Protein AF-A0A091PDF7-F1 (afdb_monomer)

Secondary structure (DSSP, 8-state):
-HHHHHHHHH-----SEEEE-S-TTSGGGTTS--TTS-HHHHHHHHHH-HHHHHHHHHHHHHHHHHHHHHHHTTT-EEEE-SSSHHHHHHHTT-S-BPTTS-TT-BSS-BHIIIII-

Foldseek 3Di:
DVQLVCCVPPVDNPAQEDEDDFQLVCCLQPSPFAPVDDPVRLVVCSVPPSPVSLLRSLVRLQVVLVSVVSSVVSNHAYEYAPNCSLVSNVVSVHQFCDPPDDPPHGPHYHCCVPPVD

pLDDT: mean 94.06, std 7.23, range [63.78, 98.62]

Organism: Leptosomus discolor (NCBI:txid188344)

Mean predicted aligned error: 3.49 Å

Structure (mmCIF, N/CA/C/O backbone):
data_AF-A0A091PDF7-F1
#
_entry.id   AF-A0A091PDF7-F1
#
loop_
_atom_site.group_PDB
_atom_site.id
_atom_site.type_symbol
_atom_site.label_atom_id
_atom_site.label_alt_id
_atom_site.label_comp_id
_atom_site.label_asym_id
_atom_site.label_entity_id
_atom_site.label_seq_id
_atom_site.pdbx_PDB_ins_code
_atom_site.Cartn_x
_atom_site.Cartn_y
_atom_site.Cartn_z
_atom_site.occupancy
_atom_site.B_iso_or_equiv
_atom_site.auth_seq_id
_atom_site.auth_comp_id
_atom_site.auth_asym_id
_atom_site.auth_atom_id
_atom_site.pdbx_PDB_model_num
ATOM 1 N N . GLU A 1 1 ? -5.075 -3.221 -8.019 1.00 88.88 1 GLU A N 1
ATOM 2 C CA . GLU A 1 1 ? -4.822 -4.535 -8.666 1.00 88.88 1 GLU A CA 1
ATOM 3 C C . GLU A 1 1 ? -5.095 -4.563 -10.175 1.00 88.88 1 GLU A C 1
ATOM 5 O O . GLU A 1 1 ? -4.421 -5.320 -10.855 1.00 88.88 1 GLU A O 1
ATOM 10 N N . ARG A 1 2 ? -5.984 -3.726 -10.739 1.00 94.69 2 ARG A N 1
ATOM 11 C CA . ARG A 1 2 ? -6.227 -3.682 -12.199 1.00 94.69 2 ARG A CA 1
ATOM 12 C C . ARG A 1 2 ? -4.950 -3.580 -13.048 1.00 94.69 2 ARG A C 1
ATOM 14 O O . ARG A 1 2 ? -4.778 -4.368 -13.959 1.00 94.69 2 ARG A O 1
ATOM 21 N N . LEU A 1 3 ? -4.033 -2.674 -12.713 1.00 96.62 3 LEU A N 1
ATOM 22 C CA . LEU A 1 3 ? -2.771 -2.510 -13.454 1.00 96.62 3 LEU A CA 1
ATOM 23 C C . LEU A 1 3 ? -1.891 -3.768 -13.425 1.00 96.62 3 LEU A C 1
ATOM 25 O O . LEU A 1 3 ? -1.226 -4.085 -14.403 1.00 96.62 3 LEU A O 1
ATOM 29 N N . VAL A 1 4 ? -1.924 -4.516 -12.319 1.00 97.06 4 VAL A N 1
ATOM 30 C CA . VAL A 1 4 ? -1.249 -5.816 -12.229 1.00 97.06 4 VAL A CA 1
ATOM 31 C C . VAL A 1 4 ? -1.936 -6.838 -13.127 1.00 97.06 4 VAL A C 1
ATOM 33 O O . VAL A 1 4 ? -1.250 -7.607 -13.787 1.00 97.06 4 VAL A O 1
ATOM 36 N N . TYR A 1 5 ? -3.271 -6.858 -13.159 1.00 97.44 5 TYR A N 1
ATOM 37 C CA . TYR A 1 5 ? -4.019 -7.743 -14.052 1.00 97.44 5 TYR A CA 1
ATOM 38 C C . TYR A 1 5 ? -3.665 -7.488 -15.524 1.00 97.44 5 TYR A C 1
ATOM 40 O O . TYR A 1 5 ? -3.368 -8.445 -16.237 1.00 97.44 5 TYR A O 1
ATOM 48 N N . GLU A 1 6 ? -3.623 -6.221 -15.948 1.00 97.69 6 GLU A N 1
ATOM 49 C CA . GLU A 1 6 ? -3.226 -5.848 -17.313 1.00 97.69 6 GLU A CA 1
ATOM 50 C C . GLU A 1 6 ? -1.802 -6.326 -17.614 1.00 97.69 6 GLU A C 1
ATOM 52 O O . GLU A 1 6 ? -1.608 -7.130 -18.520 1.00 97.69 6 GLU A O 1
ATOM 57 N N . LEU A 1 7 ? -0.832 -5.971 -16.764 1.00 97.38 7 LEU A N 1
ATOM 58 C CA . LEU A 1 7 ? 0.563 -6.399 -16.897 1.00 97.38 7 LEU A CA 1
ATOM 59 C C . LEU A 1 7 ? 0.715 -7.922 -17.031 1.00 97.38 7 LEU A C 1
ATOM 61 O O . LEU A 1 7 ? 1.560 -8.405 -17.779 1.00 97.38 7 LEU A O 1
ATOM 65 N N . VAL A 1 8 ? -0.067 -8.698 -16.283 1.00 96.75 8 VAL A N 1
ATOM 66 C CA . VAL A 1 8 ? 0.006 -10.166 -16.309 1.00 96.75 8 VAL A CA 1
ATOM 67 C C . VAL A 1 8 ? -0.648 -10.753 -17.553 1.00 96.75 8 VAL A C 1
ATOM 69 O O . VAL A 1 8 ? -0.185 -11.779 -18.046 1.00 96.75 8 VAL A O 1
ATOM 72 N N . THR A 1 9 ? -1.710 -10.123 -18.044 1.00 97.75 9 THR A N 1
ATOM 73 C CA . THR A 1 9 ? -2.498 -10.628 -19.171 1.00 97.75 9 THR A CA 1
ATOM 74 C C . THR A 1 9 ? -1.871 -10.249 -20.510 1.00 97.75 9 THR A C 1
ATOM 76 O O . THR A 1 9 ? -1.842 -11.070 -21.423 1.00 97.75 9 THR A O 1
ATOM 79 N N . THR A 1 10 ? -1.356 -9.025 -20.632 1.00 97.62 10 THR A N 1
ATOM 80 C CA . THR A 1 10 ? -0.835 -8.475 -21.893 1.00 97.62 10 THR A CA 1
ATOM 81 C C . THR A 1 10 ? 0.691 -8.417 -21.932 1.00 97.62 10 THR A C 1
ATOM 83 O O . THR A 1 10 ? 1.273 -8.354 -23.011 1.00 97.62 10 THR A O 1
ATOM 86 N N . GLY A 1 11 ? 1.355 -8.444 -20.772 1.00 95.81 11 GLY A N 1
ATOM 87 C CA . GLY A 1 11 ? 2.791 -8.180 -20.653 1.00 95.81 11 GLY A CA 1
ATOM 88 C C . GLY A 1 11 ? 3.150 -6.691 -20.680 1.00 95.81 11 GLY A C 1
ATOM 89 O O . GLY A 1 11 ? 4.322 -6.354 -20.521 1.00 95.81 11 GLY A O 1
ATOM 90 N N . GLU A 1 12 ? 2.169 -5.806 -20.859 1.00 96.88 12 GLU A N 1
ATOM 91 C CA . GLU A 1 12 ? 2.379 -4.368 -20.985 1.00 96.88 12 GLU A CA 1
ATOM 92 C C . GLU A 1 12 ? 2.383 -3.685 -19.613 1.00 96.88 12 GLU A C 1
ATOM 94 O O . GLU A 1 12 ? 1.442 -3.805 -18.824 1.00 96.88 12 GLU A O 1
ATOM 99 N N . LEU A 1 13 ? 3.447 -2.934 -19.325 1.00 96.94 13 LEU A N 1
ATOM 100 C CA . LEU A 1 13 ? 3.489 -2.062 -18.159 1.00 96.94 13 LEU A CA 1
ATOM 101 C C . LEU A 1 13 ? 2.813 -0.732 -18.505 1.00 96.94 13 LEU A C 1
ATOM 103 O O . LEU A 1 13 ? 3.410 0.126 -19.139 1.00 96.94 13 LEU A O 1
ATOM 107 N N . LEU A 1 14 ? 1.571 -0.556 -18.055 1.00 97.38 14 LEU A N 1
ATOM 108 C CA . LEU A 1 14 ? 0.777 0.647 -18.342 1.00 97.38 14 LEU A CA 1
ATOM 109 C C . LEU A 1 14 ? 1.141 1.872 -17.486 1.00 97.38 14 LEU A C 1
ATOM 111 O O . LEU A 1 14 ? 0.545 2.934 -17.658 1.00 97.38 14 LEU A O 1
ATOM 115 N N . VAL A 1 15 ?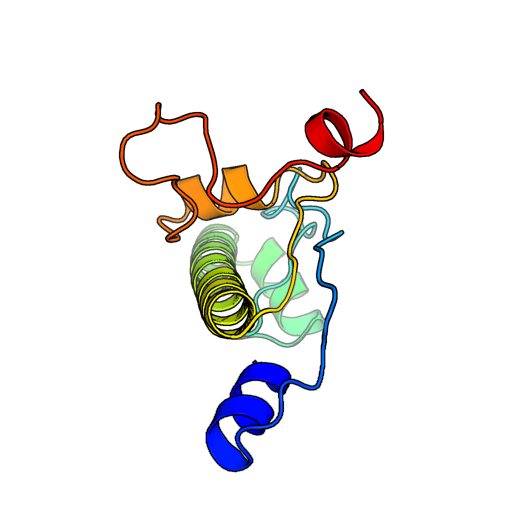 2.038 1.717 -16.508 1.00 96.31 15 VAL A N 1
ATOM 116 C CA . VAL A 1 15 ? 2.393 2.776 -15.558 1.00 96.31 15 VAL A CA 1
ATOM 117 C C . VAL A 1 15 ? 3.891 2.817 -15.294 1.00 96.31 15 VAL A C 1
ATOM 119 O O . VAL A 1 15 ? 4.473 1.862 -14.785 1.00 96.31 15 VAL A O 1
ATOM 122 N N . ASP A 1 16 ? 4.496 3.966 -15.576 1.00 97.25 16 ASP A N 1
ATOM 123 C CA . ASP A 1 16 ? 5.915 4.206 -15.306 1.00 97.25 16 ASP A CA 1
ATOM 124 C C . ASP A 1 16 ? 6.158 4.714 -13.881 1.00 97.25 16 ASP A C 1
ATOM 126 O O . ASP A 1 16 ? 7.186 4.420 -13.276 1.00 97.25 16 ASP A O 1
ATOM 130 N N . LEU A 1 17 ? 5.205 5.473 -13.329 1.00 97.25 17 LEU A N 1
ATOM 131 C CA . LEU A 1 17 ? 5.325 6.181 -12.055 1.00 97.25 17 LEU A CA 1
ATOM 132 C C . LEU A 1 17 ? 4.165 5.823 -11.122 1.00 97.25 17 LEU A C 1
ATOM 134 O O . LEU A 1 17 ? 3.006 5.815 -11.537 1.00 97.25 17 LEU A O 1
ATOM 138 N N . GLY A 1 18 ? 4.469 5.583 -9.847 1.00 96.81 18 GLY A N 1
ATOM 139 C CA . GLY A 1 18 ? 3.474 5.306 -8.815 1.00 96.81 18 GLY A CA 1
ATOM 140 C C . GLY A 1 18 ? 3.822 5.937 -7.469 1.00 96.81 18 GLY A C 1
ATOM 141 O O . GLY A 1 18 ? 4.976 5.992 -7.062 1.00 96.81 18 GLY A O 1
ATOM 142 N N . SER A 1 19 ? 2.805 6.383 -6.743 1.00 97.00 19 SER A N 1
ATOM 143 C CA . SER A 1 19 ? 2.931 6.820 -5.353 1.00 97.00 19 SER A CA 1
ATOM 144 C C . SER A 1 19 ? 1.610 6.584 -4.622 1.00 97.00 19 SER A C 1
ATOM 146 O O . SER A 1 19 ? 0.610 6.230 -5.249 1.00 97.00 19 SER A O 1
ATOM 148 N N . ASP A 1 20 ? 1.599 6.767 -3.305 1.00 97.56 20 ASP A N 1
ATOM 149 C CA . ASP A 1 20 ? 0.393 6.708 -2.483 1.00 97.56 20 ASP A CA 1
ATOM 150 C C . ASP A 1 20 ? 0.249 7.993 -1.665 1.00 97.56 20 ASP A C 1
ATOM 152 O O . ASP A 1 20 ? 1.206 8.461 -1.052 1.00 97.56 20 ASP A O 1
ATOM 156 N N . GLN A 1 21 ? -0.964 8.548 -1.647 1.00 96.44 21 GLN A N 1
ATOM 157 C CA . GLN A 1 21 ? -1.304 9.752 -0.884 1.00 96.44 21 GLN A CA 1
ATOM 158 C C . GLN A 1 21 ? -2.565 9.551 -0.031 1.00 96.44 21 GLN A C 1
ATOM 160 O O . GLN A 1 21 ? -3.270 10.500 0.315 1.00 96.44 21 GLN A O 1
ATOM 165 N N . THR A 1 22 ? -2.870 8.302 0.326 1.00 97.06 22 THR A N 1
ATOM 166 C CA . THR A 1 22 ? -3.918 8.030 1.314 1.00 97.06 22 THR A CA 1
ATOM 167 C C . THR A 1 22 ? -3.525 8.607 2.677 1.00 97.06 22 THR A C 1
ATOM 169 O O . THR A 1 22 ? -2.373 8.964 2.919 1.00 97.06 22 THR A O 1
ATOM 172 N N . SER A 1 23 ? -4.459 8.729 3.615 1.00 96.56 23 SER A N 1
ATOM 173 C CA . SER A 1 23 ? -4.149 9.261 4.948 1.00 96.56 23 SER A CA 1
ATOM 174 C C . SER A 1 23 ? -3.640 8.159 5.885 1.00 96.56 23 SER A C 1
ATOM 176 O O . SER A 1 23 ? -4.205 7.906 6.949 1.00 96.56 23 SER A O 1
ATOM 178 N N . CYS A 1 24 ? -2.543 7.501 5.498 1.00 96.12 24 CYS A N 1
ATOM 179 C CA . CYS A 1 24 ? -1.914 6.422 6.268 1.00 96.12 24 CYS A CA 1
ATOM 180 C C . CYS A 1 24 ? -1.279 6.874 7.591 1.00 96.12 24 CYS A C 1
ATOM 182 O O . CYS A 1 24 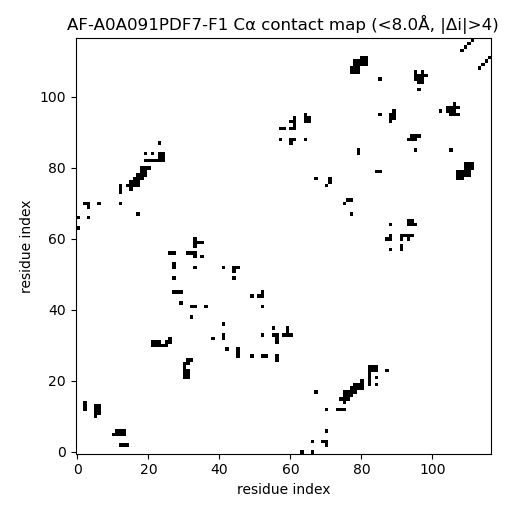? -0.925 6.030 8.401 1.00 96.12 24 CYS A O 1
ATOM 184 N N . HIS A 1 25 ? -1.218 8.173 7.887 1.00 94.75 25 HIS A N 1
ATOM 185 C CA . HIS A 1 25 ? -0.893 8.662 9.230 1.00 94.75 25 HIS A CA 1
ATOM 186 C C . HIS A 1 25 ? -2.007 8.356 10.255 1.00 94.75 25 HIS A C 1
ATOM 188 O O . HIS A 1 25 ? -1.759 8.393 11.458 1.00 94.75 25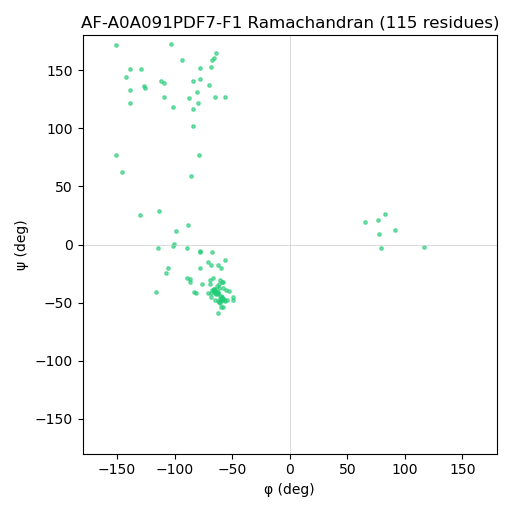 HIS A O 1
ATOM 194 N N . ASN A 1 26 ? -3.232 8.048 9.801 1.00 95.81 26 ASN A N 1
ATOM 195 C CA . ASN A 1 26 ? -4.358 7.647 10.649 1.00 95.81 26 ASN A CA 1
ATOM 196 C C . ASN A 1 26 ? -5.260 6.600 9.952 1.00 95.81 26 ASN A C 1
ATOM 198 O O . ASN A 1 26 ? -6.446 6.844 9.695 1.00 95.81 26 ASN A O 1
ATOM 202 N N . PRO A 1 27 ? -4.726 5.410 9.626 1.00 96.25 27 PRO A N 1
ATOM 203 C CA . PRO A 1 27 ? -5.392 4.479 8.721 1.00 96.25 27 PRO A CA 1
ATOM 204 C C . PRO A 1 27 ? -6.651 3.868 9.353 1.00 96.25 27 PRO A C 1
ATOM 206 O O . PRO A 1 27 ? -7.623 3.587 8.659 1.00 96.25 27 PRO A O 1
ATOM 209 N N . PHE A 1 28 ? -6.671 3.714 10.681 1.00 97.00 28 PHE A N 1
ATOM 210 C CA . PHE A 1 28 ? -7.748 3.038 11.409 1.00 97.00 28 PHE A CA 1
ATOM 211 C C . PHE A 1 28 ? -8.901 3.950 11.834 1.00 97.00 28 PHE A C 1
ATOM 213 O O . PHE A 1 28 ? -9.871 3.437 12.375 1.00 97.00 28 PHE A O 1
ATOM 220 N N . SER A 1 29 ? -8.823 5.259 11.575 1.00 95.31 29 SER A N 1
ATOM 221 C CA . SER A 1 29 ? -9.913 6.211 11.861 1.00 95.31 29 SER A CA 1
ATOM 222 C C . SER A 1 29 ? -10.509 6.810 10.583 1.00 95.31 29 SER A C 1
ATOM 224 O O . SER A 1 29 ? -10.980 7.944 10.583 1.00 95.31 29 SER A O 1
ATOM 226 N N . GLY A 1 30 ? -10.456 6.063 9.475 1.00 93.12 30 GLY A N 1
ATOM 227 C CA . GLY A 1 30 ? -10.973 6.501 8.177 1.00 93.12 30 GLY A CA 1
ATOM 228 C C . GLY A 1 30 ? -9.952 7.208 7.282 1.00 93.12 30 GLY A C 1
ATOM 229 O O . GLY A 1 30 ? -10.343 7.794 6.279 1.00 93.12 30 GLY A O 1
ATOM 230 N N . GLY A 1 31 ? -8.655 7.152 7.604 1.00 96.56 31 GLY A N 1
ATOM 231 C CA . GLY A 1 31 ? -7.600 7.629 6.706 1.00 96.56 31 GLY A CA 1
ATOM 232 C C . GLY A 1 31 ? -7.268 6.657 5.566 1.00 96.56 31 GLY A C 1
ATOM 233 O O . GLY A 1 31 ? -6.737 7.071 4.534 1.00 96.56 31 GLY A O 1
ATOM 234 N N . TYR A 1 32 ? -7.618 5.378 5.728 1.00 98.19 32 TYR A N 1
ATOM 235 C CA . TYR A 1 32 ? -7.461 4.331 4.723 1.00 98.19 32 TYR A CA 1
ATOM 236 C C . TYR A 1 32 ? -8.699 3.426 4.719 1.00 98.19 32 TYR A C 1
ATOM 238 O O . TYR A 1 32 ? -9.147 2.977 5.774 1.00 98.19 32 TYR A O 1
ATOM 246 N N . TYR A 1 33 ? -9.241 3.136 3.536 1.00 97.94 33 TYR A N 1
ATOM 247 C CA . TYR A 1 33 ? -10.424 2.290 3.373 1.00 97.94 33 TYR A CA 1
ATOM 248 C C . TYR A 1 33 ? -10.032 0.945 2.747 1.00 97.94 33 TYR A C 1
ATOM 250 O O . TYR A 1 33 ? -9.375 0.936 1.704 1.00 97.94 33 TYR A O 1
ATOM 258 N 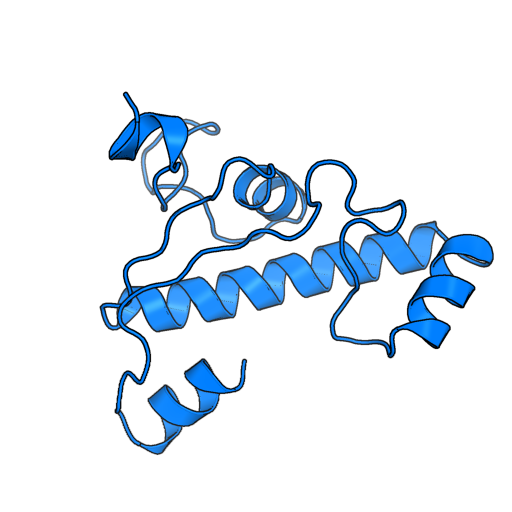N . PRO A 1 34 ? -10.396 -0.193 3.367 1.00 97.94 34 PRO A N 1
ATOM 259 C CA . PRO A 1 34 ? -10.004 -1.505 2.872 1.00 97.94 34 PRO A CA 1
ATOM 260 C C . PRO A 1 34 ? -10.726 -1.846 1.565 1.00 97.94 34 PRO A C 1
ATOM 262 O O . PRO A 1 34 ? -11.937 -1.674 1.458 1.00 97.94 34 PRO A O 1
ATOM 265 N N . VAL A 1 35 ? -9.999 -2.405 0.595 1.00 97.81 35 VAL A N 1
ATOM 266 C CA . VAL A 1 35 ? -10.536 -2.774 -0.731 1.00 97.81 35 VAL A CA 1
ATOM 267 C C . VAL A 1 35 ? -11.644 -3.840 -0.677 1.00 97.81 35 VAL A C 1
ATOM 269 O O . VAL A 1 35 ? -12.382 -4.026 -1.638 1.00 97.81 35 VAL A O 1
ATOM 272 N N . GLN A 1 36 ? -11.753 -4.569 0.436 1.00 97.88 36 GLN A N 1
ATOM 273 C CA . GLN A 1 36 ? -12.751 -5.615 0.662 1.00 97.88 36 GLN A CA 1
ATOM 274 C C . GLN A 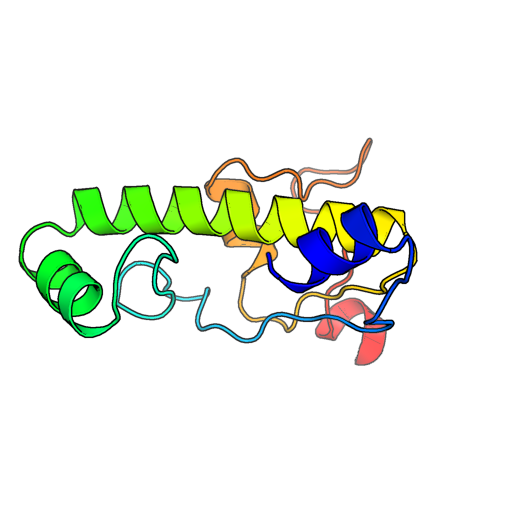1 36 ? -14.177 -5.071 0.850 1.00 97.88 36 GLN A C 1
ATOM 276 O O . GLN A 1 36 ? -15.112 -5.866 0.817 1.00 97.88 36 GLN A O 1
ATOM 281 N N . LEU A 1 37 ? -14.347 -3.769 1.096 1.00 97.56 37 LEU A N 1
ATOM 282 C CA . LEU A 1 37 ? -15.633 -3.155 1.429 1.00 97.56 37 LEU A CA 1
ATOM 283 C C . LEU A 1 37 ? -15.916 -1.941 0.545 1.00 97.56 37 LEU A C 1
ATOM 285 O O . LEU A 1 37 ? -15.002 -1.216 0.148 1.00 97.56 37 LEU A O 1
ATOM 289 N N . GLY A 1 38 ? -17.200 -1.672 0.312 1.00 97.81 38 GLY A N 1
ATOM 290 C CA . GLY A 1 38 ? -17.639 -0.368 -0.167 1.00 97.81 38 GLY A CA 1
ATOM 291 C C . GLY A 1 38 ? -17.403 0.727 0.881 1.00 97.81 38 GLY A C 1
ATOM 292 O O . GLY A 1 38 ? -17.266 0.461 2.076 1.00 97.81 38 GLY A O 1
ATOM 293 N N . PHE A 1 39 ? -17.387 1.987 0.442 1.00 96.38 39 PHE A N 1
ATOM 294 C CA . PHE A 1 39 ? -17.115 3.133 1.320 1.00 96.38 39 PHE A CA 1
ATOM 295 C C . PHE A 1 39 ? -18.093 3.240 2.504 1.00 96.38 39 PHE A C 1
ATOM 297 O O . PHE A 1 39 ? -17.659 3.379 3.648 1.00 96.38 39 PHE A O 1
ATOM 304 N N . GLU A 1 40 ? -19.401 3.126 2.250 1.00 97.69 40 GLU A N 1
ATOM 305 C CA . GLU A 1 40 ? -20.425 3.212 3.304 1.00 97.69 40 GLU A CA 1
ATOM 306 C C . GLU A 1 40 ? -20.367 2.020 4.270 1.00 97.69 40 GLU A C 1
ATOM 308 O O . GLU A 1 40 ? -20.461 2.194 5.485 1.00 97.69 40 GLU A O 1
ATOM 313 N N . GLU A 1 41 ? -20.112 0.814 3.759 1.00 97.81 41 GLU A N 1
ATOM 314 C CA . GLU A 1 41 ? -19.946 -0.389 4.584 1.00 97.81 41 GLU A CA 1
ATOM 315 C C . GLU A 1 41 ? -18.725 -0.270 5.502 1.00 97.81 41 GLU A C 1
ATOM 317 O O . GLU A 1 41 ? -18.778 -0.609 6.684 1.00 97.81 41 GLU A O 1
ATOM 322 N N . ALA A 1 42 ? -17.619 0.251 4.971 1.00 97.44 42 ALA A N 1
ATOM 323 C CA . ALA A 1 42 ? -16.398 0.492 5.719 1.00 97.44 42 ALA A CA 1
ATOM 324 C C . ALA A 1 42 ? -16.583 1.578 6.792 1.00 97.44 42 ALA A C 1
ATOM 326 O O . ALA A 1 42 ? -16.110 1.401 7.914 1.00 97.44 42 ALA A O 1
ATOM 327 N N . LYS A 1 43 ? -17.319 2.658 6.492 1.00 96.19 43 LYS A N 1
ATOM 328 C CA . LYS A 1 43 ? -17.713 3.677 7.480 1.00 96.19 43 LYS A CA 1
ATOM 329 C C . LYS A 1 43 ? -18.565 3.097 8.601 1.00 96.19 43 LYS A C 1
ATOM 331 O O . LYS A 1 43 ? -18.311 3.370 9.774 1.00 96.19 43 LYS A O 1
ATOM 336 N N . GLN A 1 44 ? -19.562 2.287 8.252 1.00 97.69 44 GLN A N 1
ATOM 337 C CA . GLN A 1 44 ? -20.393 1.623 9.244 1.00 97.69 44 GLN A CA 1
ATOM 338 C C . GLN A 1 44 ? -19.532 0.707 10.117 1.00 97.69 44 GLN A C 1
ATOM 340 O O . GLN A 1 44 ? -19.556 0.835 11.342 1.00 97.69 44 GLN A O 1
ATOM 345 N N . LEU A 1 45 ? -18.700 -0.137 9.502 1.00 97.62 45 LEU A N 1
ATOM 346 C CA . LEU A 1 45 ? -17.834 -1.072 10.211 1.00 97.62 45 LEU A CA 1
ATOM 347 C C . LEU A 1 45 ? -16.827 -0.370 11.127 1.00 97.62 45 LEU A C 1
ATOM 349 O O . LEU A 1 45 ? -16.577 -0.857 12.228 1.00 97.62 45 LEU A O 1
ATOM 353 N N . LEU A 1 46 ? -16.285 0.774 10.704 1.00 95.56 46 LEU A N 1
ATOM 354 C CA . LEU A 1 46 ? -15.400 1.601 11.520 1.00 95.56 46 LEU A CA 1
ATOM 355 C C . LEU A 1 46 ? -16.056 1.980 12.856 1.00 95.56 46 LEU A C 1
ATOM 357 O O . LEU A 1 46 ? -15.387 1.960 13.884 1.00 95.56 46 LEU A O 1
ATOM 361 N N . SER A 1 47 ? -17.359 2.272 12.856 1.00 94.94 47 SER A N 1
ATOM 362 C CA . SER A 1 47 ? -18.105 2.591 14.080 1.00 94.94 47 SER A CA 1
ATOM 363 C C . SER A 1 47 ? -18.541 1.350 14.865 1.00 94.94 47 SER A C 1
ATOM 365 O O . SER A 1 47 ? -18.433 1.322 16.089 1.00 94.94 47 SER A O 1
ATOM 367 N N . THR A 1 48 ? -19.014 0.303 14.181 1.00 97.81 48 THR A N 1
ATOM 368 C CA . THR A 1 48 ? -19.650 -0.850 14.834 1.00 97.81 48 THR A CA 1
ATOM 369 C C . THR A 1 48 ? -18.656 -1.921 15.274 1.00 97.81 48 THR A C 1
ATOM 371 O O . THR A 1 48 ? -18.923 -2.658 16.218 1.00 97.81 48 THR A O 1
ATOM 374 N N . ASN A 1 49 ? -17.529 -2.066 14.571 1.00 97.88 49 ASN A N 1
ATOM 375 C CA . ASN A 1 49 ? -16.479 -3.031 14.893 1.00 97.88 49 ASN A CA 1
ATOM 376 C C . ASN A 1 49 ? -15.090 -2.532 14.427 1.00 97.88 49 ASN A C 1
ATOM 378 O O . ASN A 1 49 ? -14.542 -3.032 13.435 1.00 97.88 49 ASN A O 1
ATOM 382 N N . PRO A 1 50 ? -14.483 -1.587 15.172 1.00 96.94 50 PRO A N 1
ATOM 383 C CA . PRO A 1 50 ? -13.170 -1.025 14.848 1.00 96.94 50 PRO A CA 1
ATOM 384 C C . PRO A 1 50 ? -12.058 -2.081 14.754 1.00 96.94 50 PRO A C 1
ATOM 386 O O . PRO A 1 50 ? -11.129 -1.945 13.959 1.00 96.94 50 PRO A O 1
ATOM 389 N N . GLY A 1 51 ? -12.155 -3.158 15.544 1.00 98.19 51 GLY A N 1
ATOM 390 C CA . GLY A 1 51 ? -11.197 -4.265 15.513 1.00 98.19 51 GLY A CA 1
ATOM 391 C C . GLY A 1 51 ? -11.186 -4.974 14.159 1.00 98.19 51 GLY A C 1
ATOM 392 O O . GLY A 1 51 ? -10.127 -5.130 13.552 1.00 98.19 51 GLY A O 1
ATOM 393 N N . LYS A 1 52 ? -12.369 -5.324 13.637 1.00 98.25 52 LYS A N 1
ATOM 394 C CA . LYS A 1 52 ? -12.502 -5.924 12.302 1.00 98.25 52 LYS A CA 1
ATOM 395 C C . LYS A 1 52 ? -12.089 -4.948 11.200 1.00 98.25 52 LYS A C 1
ATOM 397 O O . LYS A 1 52 ? -11.413 -5.362 10.261 1.00 98.25 52 LYS A O 1
ATOM 402 N N . PHE A 1 53 ? -12.446 -3.668 11.324 1.00 98.50 53 PHE A N 1
ATOM 403 C CA . PHE A 1 53 ? -12.004 -2.631 10.387 1.00 98.50 53 PHE A CA 1
ATOM 404 C C . PHE A 1 53 ? -10.471 -2.579 10.298 1.00 98.50 53 PHE A C 1
ATOM 406 O O . PHE A 1 53 ? -9.913 -2.655 9.205 1.00 98.50 53 PHE A O 1
ATOM 413 N N . ARG A 1 54 ? -9.782 -2.556 11.446 1.00 98.25 54 ARG A N 1
ATOM 414 C CA . ARG A 1 54 ? -8.315 -2.576 11.523 1.00 98.25 54 ARG A CA 1
ATOM 415 C C . ARG A 1 54 ? -7.704 -3.789 10.823 1.00 98.25 54 ARG A C 1
ATOM 417 O O . ARG A 1 54 ? -6.764 -3.617 10.049 1.00 98.25 54 ARG A O 1
ATOM 424 N N . THR A 1 55 ? -8.235 -4.989 11.061 1.00 98.44 55 THR A N 1
ATOM 425 C CA . THR A 1 55 ? -7.763 -6.212 10.393 1.00 98.44 55 THR A CA 1
ATOM 426 C C . THR A 1 55 ? -7.889 -6.102 8.874 1.00 98.44 55 THR A C 1
ATOM 428 O O . THR A 1 55 ? -6.923 -6.366 8.161 1.00 98.44 55 THR A O 1
ATOM 431 N N . LEU A 1 56 ? -9.038 -5.638 8.373 1.00 98.62 56 LEU A N 1
ATOM 432 C CA . LEU A 1 56 ? -9.261 -5.478 6.933 1.00 98.62 56 LEU A CA 1
ATOM 433 C C . LEU A 1 56 ? -8.338 -4.422 6.314 1.00 98.62 56 LEU A C 1
ATOM 435 O O . LEU A 1 56 ? -7.823 -4.636 5.217 1.00 98.62 56 LEU A O 1
ATOM 439 N N . VAL A 1 57 ? -8.088 -3.312 7.017 1.00 98.56 57 VAL A N 1
ATOM 440 C CA . VAL A 1 57 ? -7.127 -2.282 6.590 1.00 98.56 57 VAL A CA 1
ATOM 441 C C . VAL A 1 57 ? -5.728 -2.878 6.451 1.00 98.56 57 VAL A C 1
ATOM 443 O O . VAL A 1 57 ? -5.094 -2.703 5.414 1.00 98.56 57 VAL A O 1
ATOM 446 N N . GLN A 1 58 ? -5.258 -3.638 7.442 1.00 98.56 58 GLN A N 1
ATOM 447 C CA . GLN A 1 58 ? -3.944 -4.289 7.386 1.00 98.56 58 GLN A CA 1
ATOM 448 C C . GLN A 1 58 ? -3.843 -5.306 6.238 1.00 98.56 58 GLN A C 1
ATOM 450 O O . GLN A 1 58 ? -2.832 -5.365 5.539 1.00 98.56 58 GLN A O 1
ATOM 455 N N . GLU A 1 59 ? -4.892 -6.094 5.999 1.00 98.56 59 GLU A N 1
ATOM 456 C CA . GLU A 1 59 ? -4.960 -6.996 4.845 1.00 98.56 59 GLU A CA 1
ATOM 457 C C . GLU A 1 59 ? -4.924 -6.248 3.509 1.00 98.56 59 GLU A C 1
ATOM 459 O O . GLU A 1 59 ? -4.213 -6.658 2.590 1.00 98.56 59 GLU A O 1
ATOM 464 N N . SER A 1 60 ? -5.648 -5.134 3.412 1.00 98.56 60 SER A N 1
ATOM 465 C CA . SER A 1 60 ? -5.662 -4.289 2.220 1.00 98.56 60 SER A CA 1
ATOM 466 C C . SER A 1 60 ? -4.300 -3.640 1.970 1.00 98.56 60 SER A C 1
ATOM 468 O O . SER A 1 60 ? -3.844 -3.633 0.831 1.00 98.56 60 SER A O 1
ATOM 470 N N . LEU A 1 61 ? -3.598 -3.176 3.012 1.00 98.56 61 LEU A N 1
ATOM 471 C CA . LEU A 1 61 ? -2.234 -2.643 2.895 1.00 98.56 61 LEU A CA 1
ATOM 472 C C . LEU A 1 61 ? -1.260 -3.692 2.346 1.00 98.56 61 LEU A C 1
ATOM 474 O O . LEU A 1 61 ? -0.500 -3.399 1.424 1.00 98.56 61 LEU A O 1
ATOM 478 N N . LYS A 1 62 ? -1.328 -4.936 2.842 1.00 98.56 62 LYS A N 1
ATOM 479 C CA . LYS A 1 62 ? -0.520 -6.046 2.305 1.00 98.56 62 LYS A CA 1
ATOM 480 C C . LYS A 1 62 ? -0.792 -6.284 0.820 1.00 98.56 62 LYS A C 1
ATOM 482 O O . LYS A 1 62 ? 0.150 -6.429 0.044 1.00 98.56 62 LYS A O 1
ATOM 487 N N . ARG A 1 63 ? -2.065 -6.293 0.409 1.00 98.38 63 ARG A N 1
ATOM 488 C CA . ARG A 1 63 ? -2.452 -6.431 -1.007 1.00 98.38 63 ARG A CA 1
ATOM 489 C C . ARG A 1 63 ? -1.975 -5.254 -1.852 1.00 98.38 63 ARG A C 1
ATOM 491 O O . ARG A 1 63 ? -1.496 -5.457 -2.965 1.00 98.38 63 ARG A O 1
ATOM 498 N N . HIS A 1 64 ? -2.071 -4.038 -1.318 1.00 98.38 64 HIS A N 1
ATOM 499 C CA . HIS A 1 64 ? -1.626 -2.830 -1.998 1.00 98.38 64 HIS A CA 1
ATOM 500 C C . HIS A 1 64 ? -0.123 -2.891 -2.292 1.00 98.38 64 HIS A C 1
ATOM 502 O O . HIS A 1 64 ? 0.283 -2.755 -3.446 1.00 98.38 64 HIS A O 1
ATOM 508 N N . VAL A 1 65 ? 0.690 -3.206 -1.281 1.00 98.31 65 VAL A N 1
ATOM 509 C CA . VAL A 1 65 ? 2.138 -3.381 -1.448 1.00 98.31 65 VAL A CA 1
ATOM 510 C C . VAL A 1 65 ? 2.462 -4.527 -2.395 1.00 98.31 65 VAL A C 1
ATOM 512 O O . VAL A 1 65 ? 3.305 -4.358 -3.264 1.00 98.31 65 VAL A O 1
ATOM 515 N N . ALA A 1 66 ? 1.778 -5.671 -2.306 1.00 98.31 66 ALA A N 1
ATOM 516 C CA . ALA A 1 66 ? 2.016 -6.777 -3.234 1.00 98.31 66 ALA A CA 1
ATOM 517 C C . ALA A 1 66 ? 1.796 -6.359 -4.702 1.00 98.31 66 ALA A C 1
ATOM 519 O O . ALA A 1 66 ? 2.544 -6.774 -5.590 1.00 98.31 66 ALA A O 1
ATOM 520 N N . ALA A 1 67 ? 0.800 -5.505 -4.959 1.00 98.31 67 ALA A N 1
ATOM 521 C CA . ALA A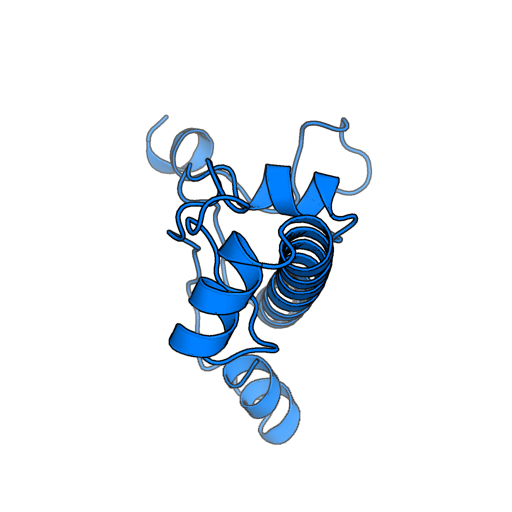 1 67 ? 0.563 -4.954 -6.285 1.00 98.31 67 ALA A CA 1
ATOM 522 C C . ALA A 1 67 ? 1.675 -3.984 -6.717 1.00 98.31 67 ALA A C 1
ATOM 524 O O . ALA A 1 67 ? 2.168 -4.092 -7.839 1.00 98.31 67 ALA A O 1
ATOM 525 N N . ILE A 1 68 ? 2.094 -3.082 -5.825 1.00 98.25 68 ILE A N 1
ATOM 526 C CA . ILE A 1 68 ? 3.200 -2.143 -6.064 1.00 98.25 68 ILE A CA 1
ATOM 527 C C . ILE A 1 68 ? 4.498 -2.901 -6.351 1.00 98.25 68 ILE A C 1
ATOM 529 O O . ILE A 1 68 ? 5.141 -2.621 -7.358 1.00 98.25 68 ILE A O 1
ATOM 533 N N . ASN A 1 69 ? 4.839 -3.905 -5.539 1.00 97.81 69 ASN A N 1
ATOM 534 C CA . ASN A 1 69 ? 6.017 -4.753 -5.718 1.00 97.81 69 ASN A CA 1
ATOM 535 C C . ASN A 1 69 ? 6.036 -5.381 -7.106 1.00 97.81 69 ASN A C 1
ATOM 537 O O . ASN A 1 69 ? 7.037 -5.281 -7.808 1.00 97.81 69 ASN A O 1
ATOM 541 N N . ARG A 1 70 ? 4.909 -5.949 -7.542 1.00 97.69 70 ARG A N 1
ATOM 542 C CA . ARG A 1 70 ? 4.815 -6.607 -8.847 1.00 97.69 70 ARG A CA 1
ATOM 543 C C . ARG A 1 70 ? 4.972 -5.648 -10.025 1.00 97.69 70 ARG A C 1
ATOM 545 O O . ARG A 1 70 ? 5.576 -6.025 -11.025 1.00 97.69 70 ARG A O 1
ATOM 552 N N . LEU A 1 71 ? 4.427 -4.437 -9.924 1.00 98.31 71 LEU A N 1
ATOM 553 C CA . LEU A 1 71 ? 4.607 -3.404 -10.948 1.00 98.31 71 LEU A CA 1
ATOM 554 C C . LEU A 1 71 ? 6.046 -2.869 -10.937 1.00 98.31 71 LEU A C 1
ATOM 556 O O . LEU A 1 71 ? 6.656 -2.712 -11.993 1.00 98.31 71 LEU A O 1
ATOM 560 N N . ALA A 1 72 ? 6.616 -2.654 -9.751 1.00 97.44 72 ALA A N 1
ATOM 561 C CA . ALA A 1 72 ? 7.980 -2.166 -9.588 1.00 97.44 72 ALA A CA 1
ATOM 562 C C . ALA A 1 72 ? 9.027 -3.170 -10.086 1.00 97.44 72 ALA A C 1
ATOM 564 O O . ALA A 1 72 ? 9.983 -2.783 -10.750 1.00 97.44 72 ALA A O 1
ATOM 565 N N . ASP A 1 73 ? 8.806 -4.469 -9.864 1.00 96.50 73 ASP A N 1
ATOM 566 C CA . ASP A 1 73 ? 9.627 -5.553 -10.421 1.00 96.50 73 ASP A CA 1
ATOM 567 C C . ASP A 1 73 ? 9.650 -5.548 -11.960 1.00 96.50 73 ASP A C 1
ATOM 569 O O . ASP A 1 73 ? 10.543 -6.139 -12.570 1.00 96.50 73 ASP A O 1
ATOM 573 N N . LYS A 1 74 ? 8.670 -4.899 -12.602 1.00 97.50 74 LYS A N 1
ATOM 574 C CA . LYS A 1 74 ? 8.580 -4.744 -14.059 1.00 97.50 74 LYS A CA 1
ATOM 575 C C . LYS A 1 74 ? 9.040 -3.388 -14.580 1.00 97.50 74 LYS A C 1
ATOM 577 O O . LYS A 1 74 ? 9.046 -3.208 -15.792 1.00 97.50 74 LYS A O 1
ATOM 582 N N . GLY A 1 75 ? 9.479 -2.486 -13.706 1.00 97.06 75 GLY A N 1
ATOM 583 C CA . GLY A 1 75 ? 10.063 -1.203 -14.094 1.00 97.06 75 GLY A CA 1
ATOM 584 C C . GLY A 1 75 ? 9.284 0.027 -13.638 1.00 97.06 75 GLY A C 1
ATOM 585 O O . GLY A 1 75 ? 9.774 1.130 -13.849 1.00 97.06 75 GLY A O 1
ATOM 586 N N . MET A 1 76 ? 8.128 -0.127 -12.978 1.00 98.12 76 MET A N 1
ATOM 587 C CA . MET A 1 76 ? 7.433 1.022 -12.388 1.00 98.12 76 MET A CA 1
ATOM 588 C C . MET A 1 76 ? 8.281 1.628 -11.262 1.00 98.12 76 MET A C 1
ATOM 590 O O . MET A 1 76 ? 8.662 0.944 -10.309 1.00 98.12 76 MET A O 1
ATOM 594 N N . PHE A 1 77 ? 8.533 2.928 -11.319 1.00 96.69 77 PHE A N 1
ATOM 595 C CA . PHE A 1 77 ? 9.182 3.650 -10.236 1.00 96.69 77 PHE A CA 1
ATOM 596 C C . PHE A 1 77 ? 8.145 4.065 -9.186 1.00 96.69 77 PHE A C 1
ATOM 598 O O . PHE A 1 77 ? 7.236 4.848 -9.470 1.00 96.69 77 PHE A O 1
ATOM 605 N N . PHE A 1 78 ? 8.286 3.537 -7.966 1.00 97.38 78 PHE A N 1
ATOM 606 C CA . PHE A 1 78 ? 7.423 3.869 -6.832 1.00 97.38 78 PHE A CA 1
ATOM 607 C C . PHE A 1 78 ? 8.166 4.657 -5.753 1.00 97.38 78 PHE A C 1
ATOM 609 O O . PHE A 1 78 ? 9.303 4.317 -5.419 1.00 97.38 78 PHE A O 1
ATOM 616 N N . TRP A 1 79 ? 7.499 5.647 -5.157 1.00 95.88 79 TRP A N 1
ATOM 617 C CA . TRP A 1 79 ? 7.996 6.382 -3.991 1.00 95.88 79 TRP A CA 1
ATOM 618 C C . TRP A 1 79 ? 6.892 6.647 -2.956 1.00 95.88 79 TRP A C 1
ATOM 620 O O . TRP A 1 79 ? 5.716 6.791 -3.296 1.00 95.88 79 TRP A O 1
ATOM 630 N N . ASP A 1 80 ? 7.276 6.743 -1.684 1.00 94.56 80 ASP A N 1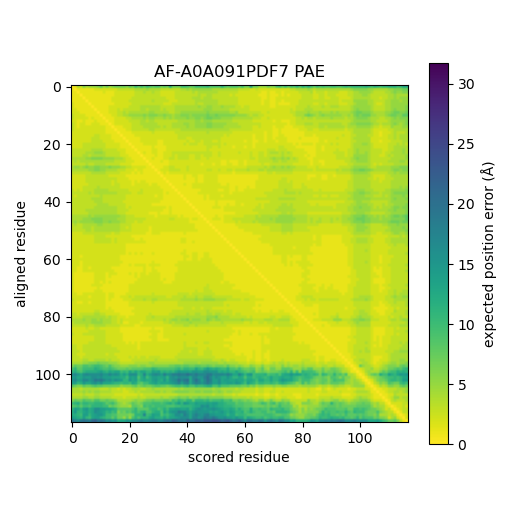
ATOM 631 C CA . ASP A 1 80 ? 6.385 7.115 -0.577 1.00 94.56 80 ASP A CA 1
ATOM 632 C C . ASP A 1 80 ? 6.204 8.637 -0.513 1.00 94.56 80 ASP A C 1
ATOM 634 O O . ASP A 1 80 ? 7.187 9.380 -0.535 1.00 94.56 80 ASP A O 1
ATOM 638 N N . TYR A 1 81 ? 4.961 9.117 -0.418 1.00 94.00 81 TYR A N 1
ATOM 639 C CA . TYR A 1 81 ? 4.645 10.552 -0.451 1.00 94.00 81 TYR A CA 1
ATOM 640 C C . TYR A 1 81 ? 4.677 11.233 0.932 1.00 94.00 81 TYR A C 1
ATOM 642 O O . TYR A 1 81 ? 4.126 12.316 1.114 1.00 94.00 81 TYR A O 1
ATOM 650 N N . GLY A 1 82 ? 5.294 10.615 1.941 1.00 91.62 82 GLY A N 1
ATOM 651 C CA . GLY A 1 82 ? 5.387 11.179 3.291 1.00 91.62 82 GLY A CA 1
ATOM 652 C C . GLY A 1 82 ? 4.094 11.051 4.100 1.00 91.62 82 GLY A C 1
ATOM 653 O O . GLY A 1 82 ? 3.888 11.784 5.064 1.00 91.62 82 GLY A O 1
ATOM 654 N N . ASN A 1 83 ? 3.217 10.119 3.729 1.00 93.31 83 ASN A N 1
ATOM 655 C CA . ASN A 1 83 ? 1.935 9.867 4.388 1.00 93.31 83 ASN A CA 1
ATOM 656 C C . ASN A 1 83 ? 1.969 8.686 5.377 1.00 93.31 83 ASN A C 1
ATOM 658 O O . ASN A 1 83 ? 0.912 8.244 5.825 1.00 93.31 83 ASN A O 1
ATOM 662 N N . ALA A 1 84 ? 3.163 8.184 5.710 1.00 94.81 84 ALA A N 1
ATOM 663 C CA . ALA A 1 84 ? 3.408 6.998 6.537 1.00 94.81 84 ALA A CA 1
ATOM 664 C C . ALA A 1 84 ? 2.926 5.662 5.929 1.00 94.81 84 ALA A C 1
ATOM 666 O O . ALA A 1 84 ? 2.798 4.674 6.655 1.00 94.81 84 ALA A O 1
ATOM 667 N N . PHE A 1 85 ? 2.697 5.597 4.612 1.00 97.12 85 PHE A N 1
ATOM 668 C CA . PHE A 1 85 ? 2.221 4.388 3.937 1.00 97.12 85 PHE A CA 1
ATOM 669 C C . PHE A 1 85 ? 3.159 3.191 4.129 1.00 97.12 85 PHE A C 1
ATOM 671 O O . PHE A 1 85 ? 2.716 2.150 4.621 1.00 97.12 85 PHE A O 1
ATOM 678 N N . LEU A 1 86 ? 4.453 3.326 3.810 1.00 95.88 86 LEU A N 1
ATOM 679 C CA . LEU A 1 86 ? 5.395 2.204 3.942 1.00 95.88 86 LEU A CA 1
ATOM 680 C C . LEU A 1 86 ? 5.556 1.746 5.397 1.00 95.88 86 LEU A C 1
ATOM 682 O O . LEU A 1 86 ? 5.650 0.548 5.659 1.00 95.88 86 LEU A O 1
ATOM 686 N N . LEU A 1 87 ? 5.513 2.681 6.348 1.00 95.12 87 LEU A N 1
ATOM 687 C CA . LEU A 1 87 ? 5.599 2.371 7.774 1.00 95.12 87 LEU A CA 1
ATOM 688 C C . LEU A 1 87 ? 4.391 1.553 8.255 1.00 95.12 87 LEU A C 1
ATOM 690 O O . LEU A 1 87 ? 4.557 0.539 8.934 1.00 95.12 87 LEU A O 1
ATOM 694 N N . GLU A 1 88 ? 3.171 1.966 7.908 1.00 96.75 88 GLU A N 1
ATOM 695 C CA . GLU A 1 88 ? 1.965 1.221 8.283 1.00 96.75 88 GLU A CA 1
ATOM 696 C C . GLU A 1 88 ? 1.861 -0.116 7.549 1.00 96.75 88 GLU A C 1
ATOM 698 O O . GLU A 1 88 ? 1.431 -1.115 8.133 1.00 96.75 88 GLU A O 1
ATOM 703 N N . ALA A 1 89 ? 2.321 -0.181 6.300 1.00 97.25 89 ALA A N 1
ATOM 704 C CA . ALA A 1 89 ? 2.394 -1.432 5.567 1.00 97.25 89 ALA A CA 1
ATOM 705 C C . ALA A 1 89 ? 3.397 -2.413 6.204 1.00 97.25 89 ALA A C 1
ATOM 707 O O . ALA A 1 89 ? 3.065 -3.588 6.374 1.00 97.25 89 ALA A O 1
ATOM 708 N N . GLN A 1 90 ? 4.568 -1.946 6.653 1.00 96.19 90 GLN A N 1
ATOM 709 C CA . GLN A 1 90 ? 5.517 -2.761 7.423 1.00 96.19 90 GLN A CA 1
ATOM 710 C C . GLN A 1 90 ? 4.874 -3.298 8.707 1.00 96.19 90 GLN A C 1
ATOM 712 O O . GLN A 1 90 ? 4.953 -4.492 8.991 1.00 96.19 90 GLN A O 1
ATOM 717 N N . ARG A 1 91 ? 4.177 -2.440 9.465 1.00 95.88 91 ARG A N 1
ATOM 718 C CA . ARG A 1 91 ? 3.448 -2.835 10.686 1.00 95.88 91 ARG A CA 1
ATOM 719 C C . ARG A 1 91 ? 2.351 -3.865 10.411 1.00 95.88 91 ARG A C 1
ATOM 721 O O . ARG A 1 91 ? 2.053 -4.683 11.278 1.00 95.88 91 ARG A O 1
ATOM 728 N N . ALA A 1 92 ? 1.756 -3.836 9.220 1.00 96.94 92 ALA A N 1
ATOM 729 C CA . ALA A 1 92 ? 0.796 -4.833 8.752 1.00 96.94 92 ALA A CA 1
ATOM 730 C C . ALA A 1 92 ? 1.450 -6.145 8.265 1.00 96.94 92 ALA A C 1
ATOM 732 O O . ALA A 1 92 ? 0.730 -7.104 7.975 1.00 96.94 92 ALA A O 1
ATOM 733 N N . GLY A 1 93 ? 2.784 -6.204 8.180 1.00 96.50 93 GLY A N 1
ATOM 734 C CA . GLY A 1 93 ? 3.547 -7.355 7.692 1.00 96.50 93 GLY A CA 1
ATOM 735 C C . GLY A 1 93 ? 3.668 -7.418 6.168 1.00 96.50 93 GLY A C 1
ATOM 736 O O . GLY A 1 93 ? 3.765 -8.510 5.612 1.00 96.50 93 GLY A O 1
ATOM 737 N N . ALA A 1 94 ? 3.592 -6.278 5.479 1.00 97.06 94 ALA A N 1
ATOM 738 C CA . ALA A 1 94 ? 3.816 -6.200 4.041 1.00 97.06 94 ALA A CA 1
ATOM 739 C C . ALA A 1 94 ? 5.315 -6.233 3.691 1.00 97.06 94 ALA A C 1
ATOM 741 O O . ALA A 1 94 ? 6.158 -5.774 4.461 1.00 97.06 94 ALA A O 1
ATOM 742 N N . ASP A 1 95 ? 5.637 -6.733 2.498 1.00 96.12 95 ASP A N 1
ATOM 743 C CA . ASP A 1 95 ? 7.007 -6.829 1.981 1.00 96.12 95 ASP A CA 1
ATOM 744 C C . ASP A 1 95 ? 7.500 -5.472 1.448 1.00 96.12 95 ASP A C 1
ATOM 746 O O . ASP A 1 95 ? 7.488 -5.210 0.247 1.00 96.12 95 ASP A O 1
ATOM 750 N N . VAL A 1 96 ? 7.864 -4.575 2.365 1.00 95.00 96 VAL A N 1
ATOM 751 C CA . VAL A 1 96 ? 8.368 -3.222 2.060 1.00 95.00 96 VAL A CA 1
ATOM 752 C C . VAL A 1 96 ? 9.821 -3.015 2.475 1.00 95.00 96 VAL A C 1
ATOM 754 O O . VAL A 1 96 ? 10.374 -1.941 2.249 1.00 95.00 96 VAL A O 1
ATOM 757 N N . GLU A 1 97 ? 10.446 -4.006 3.107 1.00 92.44 97 GLU A N 1
ATOM 758 C CA . GLU A 1 97 ? 11.794 -3.874 3.656 1.00 92.44 97 GLU A CA 1
ATOM 759 C C . GLU A 1 97 ? 12.856 -3.977 2.561 1.00 92.44 97 GLU A C 1
ATOM 761 O O . GLU A 1 97 ? 12.766 -4.770 1.619 1.00 92.44 97 GLU A O 1
ATOM 766 N N . LYS A 1 98 ? 13.914 -3.180 2.696 1.00 88.94 98 LYS A N 1
ATOM 767 C CA . LYS A 1 98 ? 15.087 -3.309 1.839 1.00 88.94 98 LYS A CA 1
ATOM 768 C C . LYS A 1 98 ? 15.949 -4.467 2.343 1.00 88.94 98 LYS A C 1
ATOM 770 O O . LYS A 1 98 ? 16.410 -4.472 3.483 1.00 88.94 98 LYS A O 1
ATOM 775 N N . ARG A 1 99 ? 16.188 -5.464 1.483 1.00 82.12 99 ARG A N 1
ATOM 776 C CA . ARG A 1 99 ? 17.002 -6.642 1.831 1.00 82.12 99 ARG A CA 1
ATOM 777 C C . ARG A 1 99 ? 18.397 -6.220 2.299 1.00 82.12 99 ARG A C 1
ATOM 779 O O . ARG A 1 99 ? 19.100 -5.517 1.580 1.00 82.12 99 ARG A O 1
ATOM 786 N N . GLY A 1 100 ? 18.794 -6.691 3.480 1.00 80.50 100 GLY A N 1
ATOM 787 C CA . GLY A 1 100 ? 20.108 -6.406 4.066 1.00 80.50 100 GLY A CA 1
ATOM 788 C C . GLY A 1 100 ? 20.246 -5.016 4.695 1.00 80.50 100 GLY A C 1
ATOM 789 O O . GLY A 1 100 ? 21.360 -4.639 5.046 1.00 80.50 100 GLY A O 1
ATOM 790 N N . ALA A 1 101 ? 19.152 -4.263 4.836 1.00 79.50 101 ALA A N 1
ATOM 791 C CA . ALA A 1 101 ? 19.149 -2.953 5.475 1.00 79.50 101 ALA A CA 1
ATOM 792 C C . ALA A 1 101 ? 18.581 -2.997 6.905 1.00 79.50 101 ALA A C 1
ATOM 794 O O . ALA A 1 101 ? 18.056 -4.012 7.369 1.00 79.50 101 ALA A O 1
ATOM 795 N N . ASN A 1 102 ? 18.692 -1.873 7.615 1.00 78.88 102 ASN A N 1
ATOM 796 C CA . ASN A 1 102 ? 18.092 -1.702 8.937 1.00 78.88 102 ASN A CA 1
ATOM 797 C C . ASN A 1 102 ? 16.555 -1.688 8.854 1.00 78.88 102 ASN A C 1
ATOM 799 O O . ASN A 1 102 ? 15.987 -1.325 7.828 1.00 78.88 102 ASN A O 1
ATOM 803 N N . LYS A 1 103 ? 15.869 -1.983 9.969 1.00 72.00 103 LYS A N 1
ATOM 804 C CA . LYS A 1 103 ? 14.388 -2.015 10.060 1.00 72.00 103 LYS A CA 1
ATOM 805 C C . LYS A 1 103 ? 13.676 -0.717 9.647 1.00 72.00 103 LYS A C 1
ATOM 807 O O . LYS A 1 103 ? 12.460 -0.716 9.507 1.00 72.00 103 LYS A O 1
ATOM 812 N N . THR A 1 104 ? 14.407 0.383 9.511 1.00 72.38 104 THR A N 1
ATOM 813 C CA . THR A 1 104 ? 13.893 1.706 9.137 1.00 72.38 104 THR A CA 1
ATOM 814 C C . THR A 1 104 ? 14.144 2.060 7.671 1.00 72.38 104 THR A C 1
ATOM 816 O O . THR A 1 104 ? 13.769 3.148 7.247 1.00 72.38 104 THR A O 1
ATOM 819 N N . GLU A 1 105 ? 14.794 1.184 6.900 1.00 85.12 105 GLU A N 1
ATOM 820 C CA . GLU A 1 105 ? 15.032 1.375 5.470 1.00 85.12 105 GLU A CA 1
ATOM 821 C C . GLU A 1 105 ? 14.053 0.547 4.639 1.00 85.12 105 GLU A C 1
ATOM 823 O O . GLU A 1 105 ? 14.043 -0.688 4.671 1.00 85.12 105 GLU A O 1
ATOM 828 N N . PHE A 1 106 ? 13.253 1.247 3.841 1.00 92.81 106 PHE A N 1
ATOM 829 C CA . PHE A 1 106 ? 12.300 0.626 2.936 1.00 92.81 106 PHE A CA 1
ATOM 830 C C . PHE A 1 106 ? 12.884 0.430 1.539 1.00 92.81 106 PHE A C 1
ATOM 832 O O . PHE A 1 106 ? 13.836 1.092 1.122 1.00 92.81 106 PHE A O 1
ATOM 839 N N . ARG A 1 107 ? 12.276 -0.497 0.798 1.00 93.44 107 ARG A N 1
ATOM 840 C CA . ARG A 1 107 ? 12.574 -0.789 -0.605 1.00 93.44 107 ARG A CA 1
ATOM 841 C C . ARG A 1 107 ? 12.376 0.432 -1.507 1.00 93.44 107 ARG A C 1
ATOM 843 O O . ARG A 1 107 ? 13.078 0.559 -2.508 1.00 93.44 107 ARG A O 1
ATOM 850 N N . TYR A 1 108 ? 11.427 1.295 -1.156 1.00 94.56 108 TYR A N 1
ATOM 851 C CA . TYR A 1 108 ? 11.056 2.470 -1.932 1.00 94.56 108 TYR A CA 1
ATOM 852 C C . TYR A 1 108 ? 11.497 3.754 -1.231 1.00 94.56 108 TYR A C 1
ATOM 854 O O . TYR A 1 108 ? 11.350 3.856 -0.010 1.00 94.56 108 TYR A O 1
ATOM 862 N N . PRO A 1 109 ? 12.023 4.735 -1.980 1.00 92.31 109 PRO A N 1
ATOM 863 C CA . PRO A 1 109 ? 12.441 6.004 -1.410 1.00 92.31 109 PRO A CA 1
ATOM 864 C C . PRO A 1 1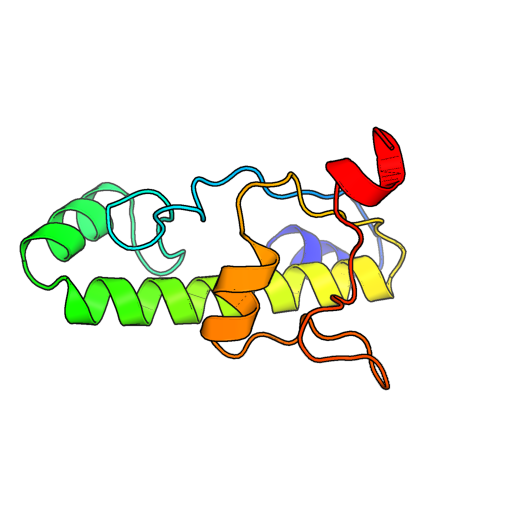09 ? 11.245 6.831 -0.925 1.00 92.31 109 PRO A C 1
ATOM 866 O O . PRO A 1 109 ? 10.145 6.741 -1.471 1.00 92.31 109 PRO A O 1
ATOM 869 N N . SER A 1 110 ? 11.480 7.691 0.066 1.00 86.56 110 SER A N 1
ATOM 870 C CA . SER A 1 110 ? 10.537 8.749 0.438 1.00 86.56 110 SER A CA 1
ATOM 871 C C . SER A 1 110 ? 10.735 9.981 -0.444 1.00 86.56 110 SER A C 1
ATOM 873 O O . SER A 1 110 ? 11.870 10.375 -0.707 1.00 86.56 110 SER A O 1
ATOM 875 N N . TYR A 1 111 ? 9.637 10.631 -0.838 1.00 82.31 111 TYR A N 1
ATOM 876 C CA . TYR A 1 111 ? 9.622 11.908 -1.555 1.00 82.31 111 TYR A CA 1
ATOM 877 C C . TYR A 1 111 ? 10.511 12.954 -0.875 1.00 82.31 111 TYR A C 1
ATOM 879 O O . TYR A 1 111 ? 11.302 13.620 -1.536 1.00 82.31 111 TYR A O 1
ATOM 887 N N . VAL A 1 112 ? 10.418 13.060 0.454 1.00 74.69 112 VAL A N 1
ATOM 888 C CA . VAL A 1 112 ? 11.184 14.045 1.226 1.00 74.69 112 VAL A CA 1
ATOM 889 C C . VAL A 1 112 ? 12.678 13.771 1.070 1.00 74.69 112 VAL A C 1
ATOM 891 O O . VAL A 1 112 ? 13.394 14.584 0.502 1.00 74.69 112 VAL A O 1
ATOM 894 N N . GLN A 1 113 ? 13.116 12.572 1.455 1.00 70.81 113 GLN A N 1
ATOM 895 C CA . GLN A 1 113 ? 14.534 12.205 1.469 1.00 70.81 113 GLN A CA 1
ATOM 896 C C . GLN A 1 113 ? 15.173 12.133 0.074 1.00 70.81 113 GLN A C 1
ATOM 898 O O . GLN A 1 113 ? 16.382 12.298 -0.048 1.00 70.81 113 GLN A O 1
ATOM 903 N N . HIS A 1 114 ? 14.393 11.816 -0.963 1.00 72.62 114 HIS A N 1
ATOM 904 C CA . HIS A 1 114 ? 14.925 11.474 -2.284 1.00 72.62 114 HIS A CA 1
ATOM 905 C C . HIS A 1 114 ? 14.703 12.553 -3.348 1.00 72.62 114 HIS A C 1
ATOM 907 O O . HIS A 1 114 ? 15.429 12.577 -4.339 1.00 72.62 114 HIS A O 1
ATOM 913 N N . ILE A 1 115 ? 13.696 13.417 -3.191 1.00 74.44 115 ILE A N 1
ATOM 914 C CA . ILE A 1 115 ? 13.355 14.445 -4.188 1.00 74.44 115 ILE A CA 1
ATOM 915 C C . ILE A 1 115 ? 13.551 15.852 -3.621 1.00 74.44 115 ILE A C 1
ATOM 917 O O . ILE A 1 115 ? 14.062 16.713 -4.332 1.00 74.44 115 ILE A O 1
ATOM 921 N N . MET A 1 116 ? 13.169 16.093 -2.365 1.00 74.00 116 MET A N 1
ATOM 922 C CA . MET A 1 116 ? 13.227 17.436 -1.773 1.00 74.00 116 MET A CA 1
ATOM 923 C C . MET A 1 116 ? 14.564 17.762 -1.093 1.00 74.00 116 MET A C 1
ATOM 925 O O . MET A 1 116 ? 14.940 18.934 -1.077 1.00 74.00 116 MET A O 1
ATOM 929 N N . GLY A 1 117 ? 15.279 16.753 -0.581 1.00 63.78 117 GLY A N 1
ATOM 930 C CA . GLY A 1 117 ? 16.507 16.918 0.211 1.00 63.78 117 GLY A CA 1
ATOM 931 C C . GLY A 1 117 ? 16.216 17.093 1.695 1.00 63.78 117 GLY A C 1
ATOM 932 O O . GLY A 1 117 ? 16.957 17.870 2.334 1.00 63.78 117 GLY A O 1
#

Nearest PDB structures (foldseek):
  6uek-assembly1_A  TM=9.552E-01  e=6.237E-12  Trypanosoma cruzi
  6uek-assembly1_B  TM=9.634E-01  e=1.897E-10  Trypanosoma cruzi
  6uek-assembly2_C  TM=8.960E-01  e=8.269E-09  Trypanosoma cruzi
  1x87-assembly1_A  TM=8.553E-01  e=2.451E-06  Geobacillus stearothermophilus
  7jfz-assembly1_A  TM=8.486E-01  e=7.653E-06  Legionella pneumophila subsp. pneumophila str. Philadelphia 1

Solvent-accessible surface area (backbone atoms only — not comparable to full-atom values): 6661 Å² total; per-residue (Å²): 101,68,70,50,52,47,28,72,75,72,68,48,79,91,52,62,72,49,71,55,81,58,40,36,78,43,36,77,81,74,28,44,82,31,81,92,48,55,74,68,58,44,55,50,33,46,73,78,37,48,69,61,40,42,53,43,34,34,54,35,38,31,53,51,43,55,38,49,51,59,43,37,78,73,64,24,48,56,36,38,65,76,28,43,52,66,60,51,22,44,77,49,68,25,92,41,66,29,89,95,53,58,100,86,39,52,64,50,52,40,41,54,74,70,72,75,104

Sequence (117 aa):
ERLVYELVTTGELLVDLGSDQTSCHNPFSGGYYPVQLGFEEAKQLLSTNPGKFRTLVQESLKRHVAAINRLADKGMFFWDYGNAFLLEAQRAGADVEKRGANKTEFRYPSYVQHIMG

InterPro domains:
  IPR023637 Urocanase-like [PTHR12216] (1-117)
  IPR035085 Urocanase, Rossmann-like domain [PF01175] (5-115)
  IPR036190 Urocanase superfamily [SSF111326] (4-117)
  IPR038364 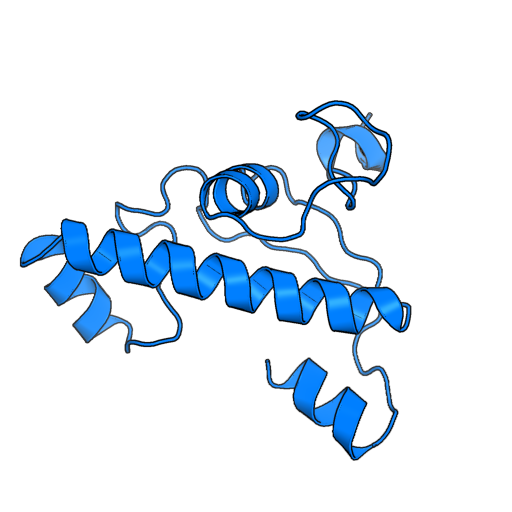Urocanase, central domain superfamily [G3DSA:3.40.50.10730] (1-117)

Radius of gyration: 14.94 Å; Cα contacts (8 Å, |Δi|>4): 158; chains: 1; bounding box: 40×28×37 Å